Protein AF-A0AAD1CAD4-F1 (afdb_monomer)

Radius of gyration: 11.52 Å; Cα contacts (8 Å, |Δi|>4): 53; chains: 1; bounding box: 32×24×26 Å

Structure (mmCIF, N/CA/C/O backbone):
data_AF-A0AAD1CAD4-F1
#
_entry.id   AF-A0AAD1CAD4-F1
#
loop_
_atom_site.group_PDB
_atom_site.id
_atom_site.type_symbol
_atom_site.label_atom_id
_atom_site.label_alt_id
_atom_site.label_comp_id
_atom_site.label_asym_id
_atom_site.label_entity_id
_atom_site.label_seq_id
_atom_site.pdbx_PDB_ins_code
_atom_site.Cartn_x
_atom_site.Cartn_y
_atom_site.Cartn_z
_atom_site.occupancy
_atom_site.B_iso_or_equiv
_atom_site.auth_seq_id
_atom_site.auth_comp_id
_atom_site.auth_asym_id
_atom_site.auth_atom_id
_atom_site.pdbx_PDB_model_num
ATOM 1 N N . MET A 1 1 ? -3.581 -13.344 3.719 1.00 90.69 1 MET A N 1
ATOM 2 C CA . MET A 1 1 ? -2.877 -12.071 3.971 1.00 90.69 1 MET A CA 1
ATOM 3 C C . MET A 1 1 ? -3.670 -11.178 4.914 1.00 90.69 1 MET A C 1
ATOM 5 O O . MET A 1 1 ? -4.866 -10.965 4.727 1.00 90.69 1 MET A O 1
ATOM 9 N N . HIS A 1 2 ? -2.987 -10.638 5.911 1.00 92.94 2 HIS A N 1
ATOM 10 C CA . HIS A 1 2 ? -3.460 -9.681 6.907 1.00 92.94 2 HIS A CA 1
ATOM 11 C C . HIS A 1 2 ? -2.660 -8.384 6.790 1.00 92.94 2 HIS A C 1
ATOM 13 O O . HIS A 1 2 ? -1.591 -8.373 6.195 1.00 92.94 2 HIS A O 1
ATOM 19 N N . TRP A 1 3 ? -3.110 -7.294 7.421 1.00 92.62 3 TRP A N 1
ATOM 20 C CA . TRP A 1 3 ? -2.385 -6.009 7.360 1.00 92.62 3 TRP A CA 1
ATOM 21 C C . TRP A 1 3 ? -0.926 -6.074 7.849 1.00 92.62 3 TRP A C 1
ATOM 23 O O . TRP A 1 3 ? -0.139 -5.207 7.494 1.00 92.62 3 TRP A O 1
ATOM 33 N N . GLY A 1 4 ? -0.570 -7.068 8.670 1.00 91.25 4 GLY A N 1
ATOM 34 C CA . GLY A 1 4 ? 0.802 -7.273 9.146 1.00 91.25 4 GLY A CA 1
ATOM 35 C C . GLY A 1 4 ? 1.722 -8.005 8.163 1.00 91.25 4 GLY A C 1
ATOM 36 O O . GLY A 1 4 ? 2.929 -8.019 8.385 1.00 91.25 4 GLY A O 1
ATOM 37 N N . ASP A 1 5 ? 1.182 -8.583 7.089 1.00 94.06 5 ASP A N 1
ATOM 38 C CA . ASP A 1 5 ? 1.940 -9.350 6.094 1.00 94.06 5 ASP A CA 1
ATOM 39 C C . ASP A 1 5 ? 2.501 -8.397 5.018 1.00 94.06 5 ASP A C 1
ATOM 41 O O . ASP A 1 5 ? 2.178 -8.500 3.839 1.00 94.06 5 ASP A O 1
ATOM 45 N N . ILE A 1 6 ? 3.296 -7.407 5.445 1.00 93.44 6 ILE A N 1
ATOM 46 C CA . ILE A 1 6 ? 3.743 -6.264 4.622 1.00 93.44 6 ILE A CA 1
ATOM 47 C C . ILE A 1 6 ? 4.471 -6.724 3.353 1.00 93.44 6 ILE A C 1
ATOM 49 O O . ILE A 1 6 ? 4.168 -6.248 2.262 1.00 93.44 6 ILE A O 1
ATOM 53 N N . GLU A 1 7 ? 5.416 -7.652 3.505 1.00 93.00 7 GLU A N 1
ATOM 54 C CA . GLU A 1 7 ? 6.231 -8.178 2.406 1.00 93.00 7 GLU A CA 1
ATOM 55 C C . GLU A 1 7 ? 5.372 -8.937 1.388 1.00 93.00 7 GLU A C 1
ATOM 57 O O . GLU A 1 7 ? 5.395 -8.612 0.206 1.00 93.00 7 GLU A O 1
ATOM 62 N N . GLU A 1 8 ? 4.522 -9.854 1.859 1.00 94.19 8 GLU A N 1
ATOM 63 C CA . GLU A 1 8 ? 3.615 -10.633 1.005 1.00 94.19 8 GLU A CA 1
ATOM 64 C C . GLU A 1 8 ? 2.627 -9.724 0.256 1.00 94.19 8 GLU A C 1
ATOM 66 O O . GLU A 1 8 ? 2.382 -9.904 -0.937 1.00 94.19 8 GLU A O 1
ATOM 71 N N . ILE A 1 9 ? 2.092 -8.697 0.927 1.00 94.12 9 ILE A N 1
ATOM 72 C CA . ILE A 1 9 ? 1.214 -7.711 0.292 1.00 94.12 9 ILE A CA 1
ATOM 73 C C . ILE A 1 9 ? 1.967 -6.935 -0.792 1.00 94.12 9 ILE A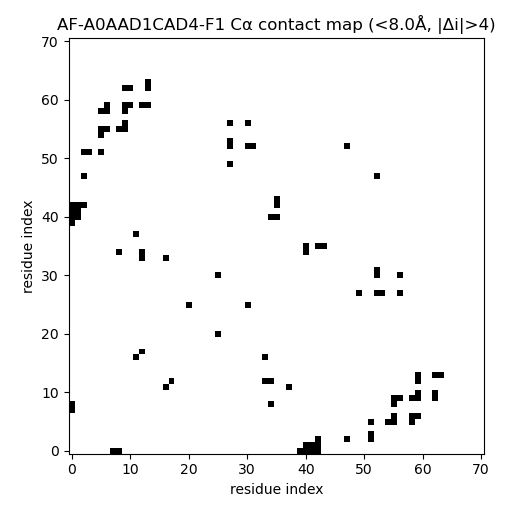 C 1
ATOM 75 O O . ILE A 1 9 ? 1.427 -6.746 -1.881 1.00 94.12 9 ILE A O 1
ATOM 79 N N . ALA A 1 10 ? 3.184 -6.468 -0.513 1.00 93.31 10 ALA A N 1
ATOM 80 C CA . ALA A 1 10 ? 3.978 -5.703 -1.469 1.00 93.31 10 ALA A CA 1
ATOM 81 C C . ALA A 1 10 ? 4.341 -6.536 -2.713 1.00 93.31 10 ALA A C 1
ATOM 83 O O . ALA A 1 10 ? 4.209 -6.045 -3.835 1.00 93.31 10 ALA A O 1
ATOM 84 N N . GLU A 1 11 ? 4.700 -7.810 -2.536 1.00 93.00 11 GLU A N 1
ATOM 85 C CA . GLU A 1 11 ? 4.939 -8.750 -3.638 1.00 93.00 11 GLU A CA 1
ATOM 86 C C . GLU A 1 11 ? 3.683 -8.955 -4.495 1.00 93.00 11 GLU A C 1
ATOM 88 O O . GLU A 1 11 ? 3.734 -8.862 -5.721 1.00 93.00 11 GLU A O 1
ATOM 93 N N . GLN A 1 12 ? 2.527 -9.164 -3.859 1.00 93.38 12 GLN A N 1
ATOM 94 C CA . GLN A 1 12 ? 1.244 -9.324 -4.549 1.00 93.38 12 GLN A CA 1
ATOM 95 C C . GLN A 1 12 ? 0.816 -8.054 -5.294 1.00 93.38 12 GLN A C 1
ATOM 97 O O . GLN A 1 12 ? 0.254 -8.125 -6.391 1.00 93.38 12 GLN A O 1
ATOM 102 N N . LEU A 1 13 ? 1.089 -6.880 -4.721 1.00 92.50 13 LEU A N 1
ATOM 103 C CA . LEU A 1 13 ? 0.864 -5.601 -5.384 1.00 92.50 13 LEU A CA 1
ATOM 104 C C . LEU A 1 13 ? 1.767 -5.440 -6.609 1.00 92.50 13 LEU A C 1
ATOM 106 O O . LEU A 1 13 ? 1.295 -4.952 -7.634 1.00 92.50 13 LEU A O 1
ATOM 110 N N . GLU A 1 14 ? 3.024 -5.875 -6.555 1.00 91.62 14 GLU A N 1
ATOM 111 C CA . GLU A 1 14 ? 3.898 -5.838 -7.727 1.00 91.62 14 GLU A CA 1
ATOM 112 C C . GLU A 1 14 ? 3.478 -6.851 -8.798 1.00 91.62 14 GLU A C 1
ATOM 114 O O . GLU A 1 14 ? 3.383 -6.505 -9.977 1.00 91.62 14 GLU A O 1
ATOM 119 N N . GLU A 1 15 ? 3.128 -8.076 -8.414 1.00 91.38 15 GLU A N 1
ATOM 120 C CA . GLU A 1 15 ? 2.727 -9.112 -9.369 1.00 91.38 15 GLU A CA 1
ATOM 121 C C . GLU A 1 15 ? 1.404 -8.776 -10.081 1.00 91.38 15 GLU A C 1
ATOM 123 O O . GLU A 1 15 ? 1.265 -8.999 -11.287 1.00 91.38 15 GLU A O 1
ATOM 128 N N . HIS A 1 16 ? 0.421 -8.231 -9.356 1.00 90.06 16 HIS A N 1
ATOM 129 C CA . HIS A 1 16 ? -0.945 -8.063 -9.868 1.00 90.06 16 HIS A CA 1
ATOM 130 C C . HIS A 1 16 ? -1.375 -6.619 -10.118 1.00 90.06 16 HIS A C 1
ATOM 132 O O . HIS A 1 16 ? -2.357 -6.396 -10.826 1.00 90.06 16 HIS A O 1
ATOM 138 N N . CYS A 1 17 ? -0.696 -5.644 -9.518 1.00 88.38 17 CYS A N 1
ATOM 139 C CA . CYS A 1 17 ? -1.056 -4.228 -9.584 1.00 88.38 17 CYS A CA 1
ATOM 140 C C . CYS A 1 17 ? 0.117 -3.344 -10.033 1.00 88.38 17 CYS A C 1
ATOM 142 O O . CYS A 1 17 ? 0.073 -2.125 -9.831 1.00 88.38 17 CYS A O 1
ATOM 144 N N . SER A 1 18 ? 1.157 -3.912 -10.650 1.00 85.94 18 SER A N 1
ATOM 145 C CA . SER A 1 18 ? 2.340 -3.149 -11.055 1.00 85.94 18 SER A CA 1
ATOM 146 C C . SER A 1 18 ? 2.043 -2.026 -12.051 1.00 85.94 18 SER A C 1
ATOM 148 O O . SER A 1 18 ? 2.690 -0.981 -12.038 1.00 85.94 18 SER A O 1
ATOM 150 N N . ASP A 1 19 ? 1.041 -2.200 -12.899 1.00 84.56 19 ASP A N 1
ATOM 151 C CA . ASP A 1 19 ? 0.544 -1.192 -13.835 1.00 84.56 19 ASP A CA 1
ATOM 152 C C . ASP A 1 19 ? -0.223 -0.050 -13.142 1.00 84.56 19 ASP A C 1
ATOM 154 O O . ASP A 1 19 ? -0.342 1.056 -13.677 1.00 84.56 19 ASP A O 1
ATOM 158 N N . GLN A 1 20 ? -0.732 -0.292 -11.931 1.00 83.75 20 GLN A N 1
ATOM 159 C CA . GLN A 1 20 ? -1.455 0.699 -11.132 1.00 83.75 20 GLN A CA 1
ATOM 160 C C . GLN A 1 20 ? -0.537 1.577 -10.286 1.00 83.75 20 GLN A C 1
ATOM 162 O O . GLN A 1 20 ? -0.982 2.646 -9.831 1.00 83.75 20 GLN A O 1
ATOM 167 N N . TYR A 1 21 ? 0.705 1.137 -10.081 1.00 78.38 21 TYR A N 1
ATOM 168 C CA . TYR A 1 21 ? 1.756 1.924 -9.460 1.00 78.38 21 TYR A CA 1
ATOM 169 C C . TYR A 1 21 ? 2.147 3.063 -10.405 1.00 78.38 21 TYR A C 1
ATOM 171 O O . TYR A 1 21 ? 2.705 2.862 -11.482 1.00 78.38 21 TYR A O 1
ATOM 179 N N . ASN A 1 22 ? 1.814 4.293 -10.020 1.00 76.19 22 ASN A N 1
ATOM 180 C CA . ASN A 1 22 ? 2.205 5.476 -10.772 1.00 76.19 22 ASN A CA 1
ATOM 181 C C . ASN A 1 22 ? 3.409 6.104 -10.070 1.00 76.19 22 ASN A C 1
ATOM 183 O O . ASN A 1 22 ? 3.287 6.518 -8.917 1.00 76.19 22 ASN A O 1
ATOM 187 N N . GLU A 1 23 ? 4.528 6.235 -10.785 1.00 61.69 23 GLU A N 1
ATOM 188 C CA . GLU A 1 23 ? 5.807 6.798 -10.307 1.00 61.69 23 GLU A CA 1
ATOM 189 C C . GLU A 1 23 ? 5.684 8.200 -9.678 1.00 61.69 23 GLU A C 1
ATOM 191 O O . GLU A 1 23 ? 6.619 8.714 -9.075 1.00 61.69 23 GLU A O 1
ATOM 196 N N . LYS A 1 24 ? 4.527 8.859 -9.815 1.00 61.91 24 LYS A 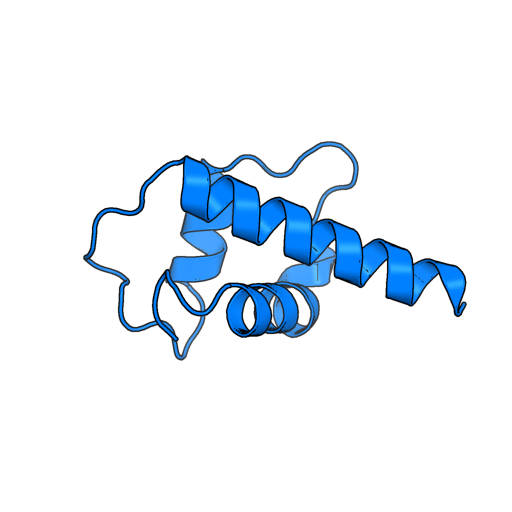N 1
ATOM 197 C CA . LYS A 1 24 ? 4.249 10.188 -9.258 1.00 61.91 24 LYS A CA 1
ATOM 198 C C . LYS A 1 24 ? 3.484 10.194 -7.932 1.00 61.91 24 LYS A C 1
ATOM 200 O O . LYS A 1 24 ? 3.027 11.268 -7.545 1.00 61.91 24 LYS A O 1
ATOM 205 N N . LYS A 1 25 ? 3.427 9.058 -7.223 1.00 67.56 25 LYS A N 1
ATOM 206 C CA . LYS A 1 25 ? 2.757 8.792 -5.930 1.00 67.56 25 LYS A CA 1
ATOM 207 C C . LYS A 1 25 ? 1.377 8.171 -6.086 1.00 67.56 25 LYS A C 1
ATOM 209 O O . LYS A 1 25 ? 0.389 8.845 -6.392 1.00 67.56 25 LYS A O 1
ATOM 214 N N . ILE A 1 26 ? 1.294 6.880 -5.788 1.00 84.62 26 ILE A N 1
ATOM 215 C CA . ILE A 1 26 ? 0.033 6.274 -5.377 1.00 84.62 26 ILE A CA 1
ATOM 216 C C . ILE A 1 26 ? -0.396 6.892 -4.035 1.00 84.62 26 ILE A C 1
ATOM 218 O O . ILE A 1 26 ? 0.426 7.154 -3.162 1.00 84.62 26 ILE A O 1
ATOM 222 N N . SER A 1 27 ? -1.684 7.198 -3.875 1.00 90.00 27 SER A N 1
ATOM 223 C CA . SER A 1 27 ? -2.207 7.671 -2.590 1.00 90.00 27 SER A CA 1
ATOM 224 C C . SER A 1 27 ? -2.477 6.491 -1.659 1.00 90.00 27 SER A C 1
ATOM 226 O O . SER A 1 27 ? -2.930 5.445 -2.125 1.00 90.00 27 SER A O 1
ATOM 228 N N . LEU A 1 28 ? -2.310 6.681 -0.344 1.00 90.69 28 LEU A N 1
ATOM 229 C CA . LEU A 1 28 ? -2.616 5.645 0.658 1.00 90.69 28 LEU A CA 1
ATOM 230 C C . LEU A 1 28 ? -4.048 5.109 0.520 1.00 90.69 28 LEU A C 1
AT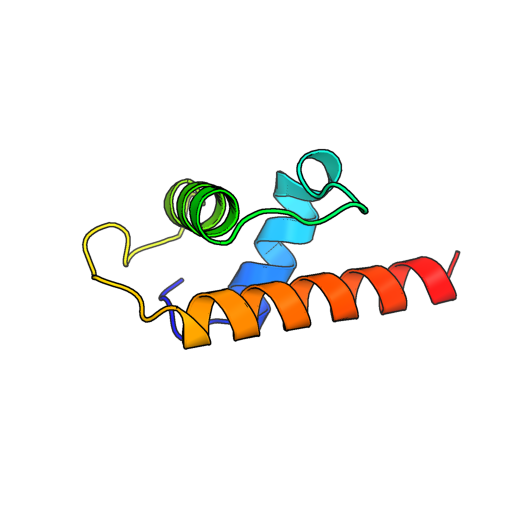OM 232 O O . LEU A 1 28 ? -4.286 3.917 0.645 1.00 90.69 28 LEU A O 1
ATOM 236 N N . LEU A 1 29 ? -5.003 5.970 0.158 1.00 90.69 29 LEU A N 1
ATOM 237 C CA . LEU A 1 29 ? -6.397 5.572 -0.053 1.0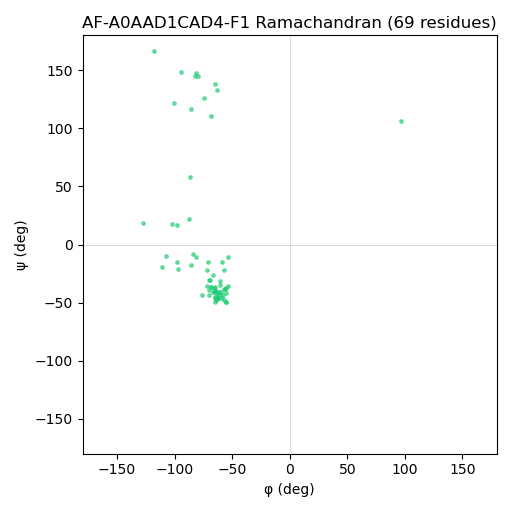0 90.69 29 LEU A CA 1
ATOM 238 C C . LEU A 1 29 ? -6.587 4.688 -1.297 1.00 90.69 29 LEU A C 1
ATOM 240 O O . LEU A 1 29 ? -7.498 3.863 -1.336 1.00 90.69 29 LEU A O 1
ATOM 244 N N . LYS A 1 30 ? -5.758 4.864 -2.335 1.00 91.00 30 LYS A N 1
ATOM 245 C CA . LYS A 1 30 ? -5.756 3.969 -3.498 1.00 91.00 30 LYS A CA 1
ATOM 246 C C . LYS A 1 30 ? -5.047 2.660 -3.156 1.00 91.00 30 LYS A C 1
ATOM 248 O O . LYS A 1 30 ? -5.583 1.609 -3.484 1.00 91.00 30 LYS A O 1
ATOM 253 N N . LEU A 1 31 ? -3.911 2.734 -2.467 1.00 92.31 31 LEU A N 1
ATOM 254 C CA . LEU A 1 31 ? -3.171 1.572 -1.983 1.00 92.31 31 LEU A CA 1
ATOM 255 C C . LEU A 1 31 ? -4.054 0.671 -1.111 1.00 92.31 31 LEU A C 1
ATOM 257 O O . LEU A 1 31 ? -4.178 -0.514 -1.388 1.00 92.31 31 LEU A O 1
ATOM 261 N N . GLU A 1 32 ? -4.760 1.246 -0.136 1.00 93.44 32 GLU A N 1
ATOM 262 C CA . GLU A 1 32 ? -5.684 0.511 0.729 1.00 93.44 32 GLU A CA 1
ATOM 263 C C . GLU A 1 32 ? -6.746 -0.245 -0.079 1.00 93.44 32 GLU A C 1
ATOM 265 O O . GLU A 1 32 ? -7.053 -1.395 0.226 1.00 93.44 32 GLU A O 1
ATOM 270 N N . LYS A 1 33 ? -7.299 0.376 -1.129 1.00 92.19 33 LYS A N 1
ATOM 271 C CA . LYS A 1 33 ? -8.270 -0.288 -2.010 1.00 92.19 33 LYS A CA 1
ATOM 272 C C . LYS A 1 33 ? -7.650 -1.452 -2.771 1.00 92.19 33 LYS A C 1
ATOM 274 O O . LYS A 1 33 ? -8.262 -2.508 -2.801 1.00 92.19 33 LYS A O 1
ATOM 279 N N . LEU A 1 34 ? -6.454 -1.272 -3.335 1.00 92.75 34 LEU A N 1
ATOM 280 C CA . LEU A 1 34 ? -5.755 -2.348 -4.045 1.00 92.75 34 LEU A CA 1
ATOM 281 C C . LEU A 1 34 ? -5.520 -3.547 -3.126 1.00 92.75 34 LEU A C 1
ATOM 283 O O . LEU A 1 34 ? -5.837 -4.666 -3.505 1.00 92.75 34 LEU A O 1
ATOM 287 N N . ILE A 1 35 ? -5.053 -3.301 -1.898 1.00 92.75 35 ILE A N 1
ATOM 288 C CA . ILE A 1 35 ? -4.798 -4.354 -0.908 1.00 92.75 35 ILE A CA 1
ATOM 289 C C . ILE A 1 35 ? -6.095 -5.069 -0.523 1.00 92.75 35 ILE A C 1
ATOM 291 O O . ILE A 1 35 ? -6.132 -6.292 -0.460 1.00 92.75 35 ILE A O 1
ATOM 295 N N . ARG A 1 36 ? -7.187 -4.323 -0.308 1.00 92.88 36 ARG A N 1
ATOM 296 C CA . ARG A 1 36 ? -8.502 -4.909 0.000 1.00 92.88 36 ARG A CA 1
ATOM 297 C C . ARG A 1 36 ? -9.097 -5.708 -1.164 1.00 92.88 36 ARG A C 1
ATOM 299 O O . ARG A 1 36 ? -9.900 -6.600 -0.907 1.00 92.88 36 ARG A O 1
ATOM 306 N N . ASP A 1 37 ? -8.724 -5.384 -2.399 1.00 92.62 37 ASP A N 1
ATOM 307 C CA . ASP A 1 37 ? -9.145 -6.099 -3.606 1.00 92.62 37 ASP A CA 1
ATOM 308 C C . ASP A 1 37 ? -8.265 -7.336 -3.902 1.00 92.62 37 ASP A C 1
ATOM 310 O O . ASP A 1 37 ? -8.616 -8.134 -4.777 1.00 92.62 37 ASP A O 1
ATOM 314 N N . LEU A 1 38 ? -7.154 -7.541 -3.175 1.00 91.12 38 LEU A N 1
ATOM 315 C CA . LEU A 1 38 ? -6.346 -8.758 -3.288 1.00 91.12 38 LEU A CA 1
ATOM 316 C C . LEU A 1 38 ? -7.166 -9.978 -2.850 1.00 91.12 38 LEU A C 1
ATOM 318 O O . LEU A 1 38 ? -7.812 -9.994 -1.802 1.00 91.12 38 LEU A O 1
ATOM 322 N N . LYS A 1 39 ? -7.115 -11.034 -3.663 1.00 87.06 39 LYS A N 1
ATOM 323 C CA . LYS A 1 39 ? -7.986 -12.210 -3.534 1.00 87.06 39 LYS A CA 1
ATOM 324 C C . LYS A 1 39 ? -7.839 -12.946 -2.197 1.00 87.06 39 LYS A C 1
ATOM 326 O O . LYS A 1 39 ? -8.830 -13.458 -1.683 1.00 87.06 39 LYS A O 1
ATOM 331 N N . ASP A 1 40 ? -6.628 -12.984 -1.652 1.00 88.94 40 ASP A N 1
ATOM 332 C CA . ASP A 1 40 ? -6.294 -13.697 -0.414 1.00 88.94 40 ASP A CA 1
ATOM 333 C C . ASP A 1 40 ? -6.177 -12.751 0.798 1.00 88.94 40 ASP A C 1
ATOM 335 O O . ASP A 1 40 ? -5.595 -13.101 1.830 1.00 88.94 40 ASP A O 1
ATOM 339 N N . PHE A 1 41 ? -6.722 -11.53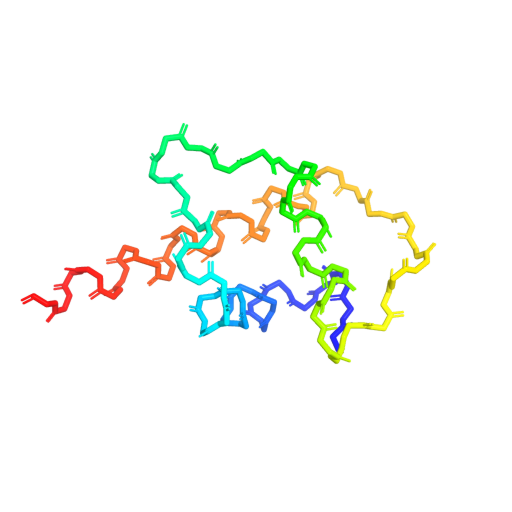4 0.692 1.00 92.50 41 PHE A N 1
ATOM 340 C CA . PHE A 1 41 ? -6.722 -10.558 1.774 1.00 92.50 41 PHE A CA 1
ATOM 341 C C . PHE A 1 41 ? -7.909 -10.749 2.729 1.00 92.50 41 PHE A C 1
ATOM 343 O O . PHE A 1 41 ? -9.072 -10.577 2.366 1.00 92.50 41 PHE A O 1
ATOM 350 N N . GLU A 1 42 ? -7.619 -11.076 3.988 1.00 90.88 42 GLU A N 1
ATOM 351 C CA . GLU A 1 42 ? -8.631 -11.461 4.982 1.00 90.88 42 GLU A CA 1
ATOM 352 C C . GLU A 1 42 ? -9.060 -10.291 5.884 1.00 90.88 42 GLU A C 1
ATOM 354 O O . GLU A 1 42 ? -10.165 -10.277 6.433 1.00 90.88 42 GLU A O 1
ATOM 359 N N . ASP A 1 43 ? -8.239 -9.244 5.989 1.00 91.94 43 ASP A N 1
ATOM 360 C CA . ASP A 1 43 ? -8.485 -8.090 6.863 1.00 91.94 43 ASP A CA 1
ATOM 361 C C . ASP A 1 43 ? -9.324 -6.971 6.216 1.00 91.94 43 ASP A C 1
ATOM 363 O O . ASP A 1 43 ? -9.342 -5.817 6.670 1.00 91.94 43 ASP A O 1
ATOM 367 N N . GLY A 1 44 ? -10.100 -7.318 5.187 1.00 82.19 44 GLY A N 1
ATOM 368 C CA . GLY A 1 44 ? -10.920 -6.405 4.387 1.00 82.19 44 GLY A CA 1
ATOM 369 C C . GLY A 1 44 ? -11.980 -5.611 5.163 1.00 82.19 44 GLY A C 1
ATOM 370 O O . GLY A 1 44 ? -12.461 -4.600 4.656 1.00 82.19 44 GLY A O 1
ATOM 371 N N . ALA A 1 45 ? -12.307 -5.991 6.403 1.00 84.19 45 ALA A N 1
ATOM 372 C CA . ALA A 1 45 ? -13.202 -5.238 7.292 1.00 84.19 45 ALA A CA 1
ATOM 373 C C . ALA A 1 45 ? -12.481 -4.538 8.461 1.00 84.19 45 ALA A C 1
ATOM 375 O O . ALA A 1 45 ? -13.091 -3.732 9.168 1.00 84.19 45 ALA A O 1
ATOM 376 N N . LYS A 1 46 ? -11.192 -4.828 8.692 1.00 90.25 46 LYS A N 1
ATOM 377 C CA . LYS A 1 46 ? -10.422 -4.205 9.773 1.00 90.25 46 LYS A CA 1
ATOM 378 C C . LYS A 1 46 ? -9.965 -2.807 9.371 1.00 90.25 46 LYS A C 1
ATOM 380 O O . LYS A 1 46 ? -9.633 -2.538 8.211 1.00 90.25 46 LYS A O 1
ATOM 385 N N . LYS A 1 47 ? -9.939 -1.915 10.362 1.00 88.62 47 LYS A N 1
ATOM 386 C CA . LYS A 1 47 ? -9.326 -0.597 10.221 1.00 88.62 47 LYS A CA 1
ATOM 387 C C . LYS A 1 47 ? -7.810 -0.770 10.245 1.00 88.62 47 LYS A C 1
ATOM 389 O O . LYS A 1 47 ? -7.284 -1.344 11.194 1.00 88.62 47 LYS A O 1
ATOM 394 N N . VAL A 1 48 ? -7.148 -0.256 9.220 1.00 91.75 48 VAL A N 1
ATOM 395 C CA . VAL A 1 48 ? -5.690 -0.186 9.134 1.00 91.75 48 VAL A CA 1
ATOM 396 C C . VAL A 1 48 ? -5.212 1.172 9.638 1.00 91.75 48 VAL A C 1
ATOM 398 O O . VAL A 1 48 ? -5.939 2.167 9.547 1.00 91.75 48 VAL A O 1
ATOM 401 N N . ALA A 1 49 ? -4.026 1.207 10.236 1.00 92.69 49 ALA A N 1
ATOM 402 C CA . ALA A 1 49 ? -3.367 2.456 10.583 1.00 92.69 49 ALA A CA 1
ATOM 403 C C . ALA A 1 49 ? -2.643 3.011 9.351 1.00 92.69 49 ALA A C 1
ATOM 405 O O . ALA A 1 49 ? -2.094 2.244 8.567 1.00 92.69 49 ALA A O 1
ATOM 406 N N . GLU A 1 50 ? -2.609 4.335 9.197 1.00 92.38 50 GLU A N 1
ATOM 407 C CA . GLU A 1 50 ? -1.907 4.969 8.070 1.00 92.38 50 GLU A CA 1
ATOM 408 C C . GLU A 1 50 ? -0.438 4.535 8.007 1.00 92.38 50 GLU A C 1
ATOM 410 O O . GLU A 1 50 ? 0.030 4.208 6.925 1.00 92.38 50 GLU A O 1
ATOM 415 N N . VAL A 1 51 ? 0.217 4.375 9.164 1.00 93.50 51 VAL A N 1
ATOM 416 C CA . VAL A 1 51 ? 1.607 3.895 9.259 1.00 93.50 51 VAL A CA 1
ATOM 417 C C . VAL A 1 51 ? 1.818 2.543 8.578 1.00 93.50 51 VAL A C 1
ATOM 419 O O . VAL A 1 51 ? 2.817 2.348 7.908 1.00 93.50 51 VAL A O 1
ATOM 422 N N . THR A 1 52 ? 0.855 1.624 8.678 1.00 94.00 52 THR A N 1
ATOM 423 C CA . THR A 1 52 ? 0.961 0.302 8.049 1.00 94.00 52 THR A CA 1
ATOM 424 C C . THR A 1 52 ? 0.816 0.401 6.535 1.00 94.00 52 THR A C 1
ATOM 426 O O . THR A 1 52 ? 1.473 -0.325 5.800 1.00 94.00 52 THR A O 1
ATOM 429 N N . LEU A 1 53 ? -0.033 1.312 6.046 1.00 93.69 53 LEU A N 1
ATOM 430 C CA . LEU A 1 53 ? -0.136 1.576 4.611 1.00 93.69 53 LEU A CA 1
ATOM 431 C C . LEU A 1 53 ? 1.140 2.237 4.076 1.00 93.69 53 LEU A C 1
ATOM 433 O O . LEU A 1 53 ? 1.537 1.933 2.958 1.00 93.69 53 LEU A O 1
ATOM 437 N N . GLU A 1 54 ? 1.767 3.120 4.856 1.00 93.56 54 GLU A N 1
ATOM 438 C CA . GLU A 1 54 ? 3.068 3.709 4.523 1.00 93.56 54 GLU A CA 1
ATOM 439 C C . GLU A 1 54 ? 4.158 2.632 4.458 1.00 93.56 54 GLU A C 1
ATOM 441 O O . GLU A 1 54 ? 4.843 2.547 3.449 1.00 93.56 54 GLU A O 1
ATOM 446 N N . GLU A 1 55 ? 4.242 1.733 5.443 1.00 95.25 55 GLU A N 1
ATOM 447 C CA . GLU A 1 55 ? 5.215 0.628 5.427 1.00 95.25 55 GLU A CA 1
ATOM 448 C C . GLU A 1 55 ? 5.035 -0.307 4.216 1.00 95.25 55 GLU A C 1
ATOM 450 O O . GLU A 1 55 ? 6.013 -0.718 3.596 1.00 95.25 55 GLU A O 1
ATOM 455 N N . ILE A 1 56 ? 3.788 -0.625 3.846 1.00 94.12 56 ILE A N 1
ATOM 456 C CA . ILE A 1 56 ? 3.493 -1.424 2.643 1.00 94.12 56 ILE A CA 1
ATOM 457 C C . ILE A 1 56 ? 3.901 -0.677 1.375 1.00 94.12 56 ILE A C 1
ATOM 459 O O . ILE A 1 56 ? 4.426 -1.288 0.445 1.00 94.12 56 ILE A O 1
ATOM 463 N N . LEU A 1 57 ? 3.659 0.634 1.323 1.00 92.50 57 LEU A N 1
ATOM 464 C CA . LEU A 1 57 ? 4.049 1.447 0.180 1.00 92.50 57 LEU A CA 1
ATOM 465 C C . LEU A 1 57 ? 5.567 1.495 0.018 1.00 92.50 57 LEU A C 1
ATOM 467 O O . LEU A 1 57 ? 6.056 1.270 -1.086 1.00 92.50 57 LEU A O 1
ATOM 471 N N . ASP A 1 58 ? 6.283 1.758 1.109 1.00 92.50 58 ASP A N 1
ATOM 472 C CA . ASP A 1 58 ? 7.742 1.825 1.130 1.00 92.50 58 ASP A CA 1
ATOM 473 C C . ASP A 1 58 ? 8.342 0.481 0.701 1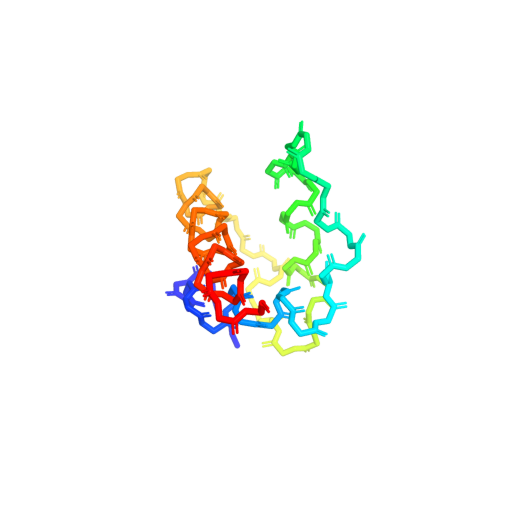.00 92.50 58 ASP A C 1
ATOM 475 O O . ASP A 1 58 ? 9.238 0.444 -0.139 1.00 92.50 58 ASP A O 1
ATOM 479 N N . LYS A 1 59 ? 7.795 -0.644 1.189 1.00 93.38 59 LYS A N 1
ATOM 480 C CA . LYS A 1 59 ? 8.253 -1.979 0.780 1.00 93.38 59 LYS A CA 1
ATOM 481 C C . LYS A 1 59 ? 7.972 -2.273 -0.695 1.00 93.38 59 LYS A C 1
ATOM 483 O O . LYS A 1 59 ? 8.788 -2.899 -1.367 1.00 93.38 59 LYS A O 1
ATOM 488 N N . TRP A 1 60 ? 6.833 -1.820 -1.213 1.00 91.81 60 TRP A N 1
ATOM 489 C CA . TRP A 1 60 ? 6.506 -1.971 -2.630 1.00 91.81 60 TRP A CA 1
ATOM 490 C C . TRP A 1 60 ? 7.414 -1.116 -3.530 1.00 91.81 60 TRP A C 1
ATOM 492 O O . TRP A 1 60 ? 7.801 -1.555 -4.613 1.00 91.81 60 TRP A O 1
ATOM 502 N N . GLU A 1 61 ? 7.789 0.083 -3.079 1.00 89.62 61 GLU A N 1
ATOM 503 C CA . GLU A 1 61 ? 8.775 0.933 -3.753 1.00 89.62 61 GLU A CA 1
ATOM 504 C C . GLU A 1 61 ? 10.169 0.289 -3.750 1.00 89.62 61 GLU A C 1
ATOM 506 O O . GLU A 1 61 ? 10.772 0.179 -4.816 1.00 89.62 61 GLU A O 1
ATOM 511 N N . GLU A 1 62 ? 10.619 -0.239 -2.607 1.00 90.94 62 GLU A N 1
ATOM 512 C CA . GLU A 1 62 ? 11.892 -0.966 -2.479 1.00 90.94 62 GLU A CA 1
ATOM 513 C C . GLU A 1 62 ? 11.971 -2.137 -3.472 1.00 90.94 62 GLU A C 1
ATOM 515 O O . GLU A 1 62 ? 12.912 -2.212 -4.261 1.00 90.94 62 GLU A O 1
ATOM 520 N N . LEU A 1 63 ? 10.932 -2.982 -3.535 1.00 89.75 63 LEU A N 1
ATOM 521 C CA . LEU A 1 63 ? 10.866 -4.102 -4.485 1.00 89.75 63 LEU A CA 1
ATOM 522 C C . LEU A 1 63 ? 10.993 -3.643 -5.945 1.00 89.75 63 LEU A C 1
ATOM 524 O O . LEU A 1 63 ? 11.621 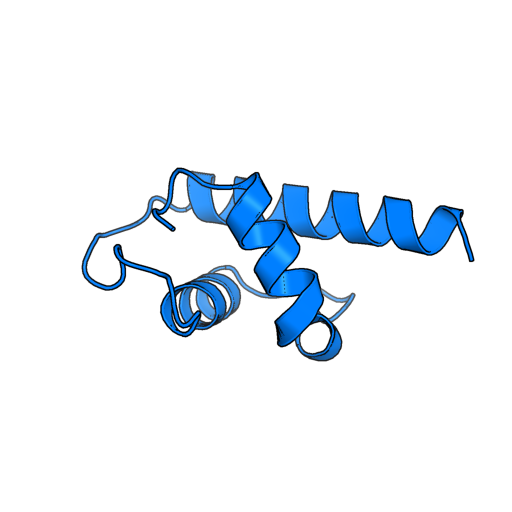-4.308 -6.769 1.00 89.75 63 LEU A O 1
ATOM 528 N N . ARG A 1 64 ? 10.399 -2.497 -6.290 1.00 85.81 64 ARG A N 1
ATOM 529 C CA . ARG A 1 64 ? 10.487 -1.941 -7.646 1.00 85.81 64 ARG A CA 1
ATOM 530 C C . ARG A 1 64 ? 11.865 -1.416 -7.979 1.00 85.81 64 ARG A C 1
ATOM 532 O O . ARG A 1 64 ? 12.285 -1.548 -9.129 1.00 85.81 64 ARG A O 1
ATOM 539 N N . GLU A 1 65 ? 12.524 -0.769 -7.027 1.00 86.50 65 GLU A N 1
ATOM 540 C CA . GLU A 1 65 ? 13.900 -0.318 -7.203 1.00 86.50 65 GLU A CA 1
ATOM 541 C C . GLU A 1 65 ? 14.827 -1.521 -7.394 1.00 86.50 65 GLU A C 1
ATOM 543 O O . GLU A 1 65 ? 15.573 -1.543 -8.372 1.00 86.50 65 GLU A O 1
ATOM 548 N N . GLU A 1 66 ? 14.676 -2.572 -6.581 1.00 85.56 66 GLU A N 1
ATOM 549 C CA . GLU A 1 66 ? 15.435 -3.819 -6.728 1.00 85.56 66 GLU A CA 1
ATOM 550 C C . GLU A 1 66 ? 15.238 -4.462 -8.112 1.00 85.56 66 GLU A C 1
ATOM 552 O O . GLU A 1 66 ? 16.208 -4.874 -8.746 1.00 85.56 66 GLU A O 1
ATOM 557 N N . ILE A 1 67 ? 14.004 -4.506 -8.632 1.00 82.25 67 ILE A N 1
ATOM 558 C CA . ILE A 1 67 ? 13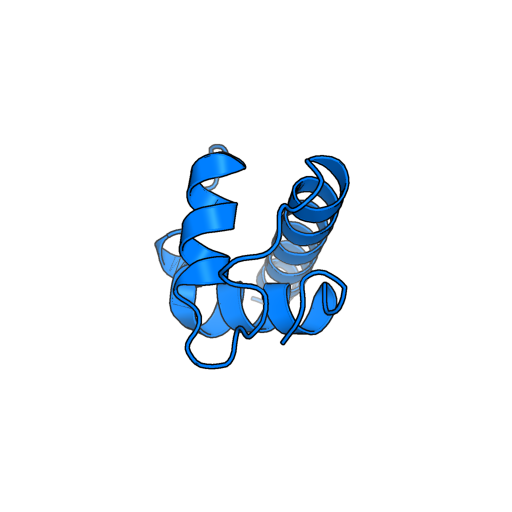.721 -5.030 -9.980 1.00 82.25 67 ILE A CA 1
ATOM 559 C C . ILE A 1 67 ? 14.359 -4.149 -11.068 1.00 82.25 67 ILE A C 1
ATOM 561 O O . ILE A 1 67 ? 14.909 -4.671 -12.037 1.00 82.25 67 ILE A O 1
ATOM 565 N N . ARG A 1 68 ? 14.309 -2.818 -10.920 1.00 77.88 68 ARG A N 1
ATOM 566 C CA . ARG A 1 68 ? 14.874 -1.859 -11.889 1.00 77.88 68 ARG A CA 1
ATOM 567 C C . ARG A 1 68 ? 16.396 -1.850 -11.924 1.00 77.88 68 ARG A C 1
ATOM 569 O O . ARG A 1 68 ? 16.951 -1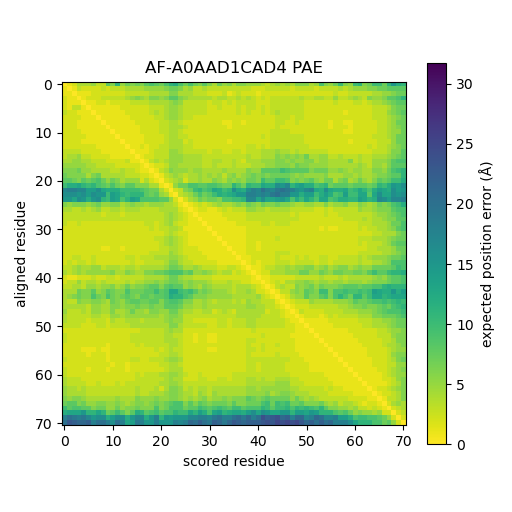.542 -12.970 1.00 77.88 68 ARG A O 1
ATOM 576 N N . GLU A 1 69 ? 17.073 -2.139 -10.816 1.00 73.88 69 GLU A N 1
ATOM 577 C CA . GLU A 1 69 ? 18.540 -2.222 -10.788 1.00 73.88 69 GLU A CA 1
ATOM 578 C C . GLU A 1 69 ? 19.086 -3.463 -11.518 1.00 73.88 69 GLU A C 1
ATOM 580 O O . GLU A 1 69 ? 20.279 -3.520 -11.826 1.00 73.88 69 GLU A O 1
ATOM 585 N N . ILE A 1 70 ? 18.231 -4.452 -11.802 1.00 63.16 70 ILE A N 1
ATOM 586 C CA . ILE A 1 70 ? 18.613 -5.728 -12.424 1.00 63.16 70 ILE A CA 1
ATOM 587 C C . ILE A 1 70 ? 18.366 -5.742 -13.954 1.00 63.16 70 ILE A C 1
ATOM 589 O O . ILE A 1 70 ? 18.941 -6.596 -14.636 1.00 63.16 70 ILE A O 1
ATOM 593 N N . ASP A 1 71 ? 17.584 -4.802 -14.501 1.00 51.84 71 ASP A N 1
ATOM 594 C CA . ASP A 1 71 ? 17.233 -4.686 -15.939 1.00 51.84 71 ASP A CA 1
ATOM 595 C C . ASP A 1 71 ? 18.144 -3.699 -16.706 1.00 51.84 71 ASP A C 1
ATOM 597 O O . ASP A 1 71 ? 18.624 -4.056 -17.811 1.00 51.84 71 ASP A O 1
#

Nearest PDB structures (foldseek):
  2bzt-assembly1_A  TM=8.614E-01  e=4.845E-02  Escherichia coli K-12
  1uj8-assembly1_A  TM=8.023E-01  e=6.606E-02  Escherichia coli

Sequence (71 aa):
MHWGDIEEIAEQLEEHCSDQYNEKKISLLKLEKLIRDLKDFEDGAKKVAEVTLEEILDKWEELREEIREID

Solvent-accessible surface area (backbone atoms only — not comparable to full-atom values): 4244 Å² total; per-residue (Å²): 84,48,83,83,40,39,68,62,51,22,52,50,40,52,76,74,38,49,88,71,60,45,98,87,67,70,48,67,75,55,50,53,49,55,52,52,67,38,90,64,39,72,45,65,84,59,87,78,58,70,69,53,50,49,53,28,49,53,49,34,50,50,54,49,50,59,55,59,77,74,110

InterPro domains:
  IPR007479 ISC system FeS cluster assembly, IscX [PF04384] (1-62)
  IPR036762 IscX-like superfamily [G3DSA:1.10.10.600] (1-65)
  IPR036762 IscX-like superfamily [SSF140319] (1-62)

Foldseek 3Di:
DELVPLLVLLVLCCVPVVVVDDPVDDDLVNLLVVSLPPPPYDCVPPDDDSVSSVSSVVSNVVVVVVVVVVD

pLDDT: mean 87.91, std 8.7, range [51.84, 95.25]

Mean predicted aligned error: 4.37 Å

Secondary structure (DSSP, 8-state):
--TT-HHHHHHHHHHHHTTT--TT---HHHHHHHHHHSTT---TTSPPPHHHHHHHHHHHHHHHHHHHHH-

Organism: Rickettsia japonica (NCBI:txid35790)